Protein AF-A0A838VGE3-F1 (afdb_monomer_lite)

pLDDT: mean 92.65, std 5.33, range [60.03, 97.25]

Foldseek 3Di:
DDLLVVVVCVVVPNDPVNVCVVDVVDDPVNNVVSVVVCVVVVVVSVVVNVVVVVD

Radius of gyration: 11.01 Å; chains: 1; bounding box: 25×22×24 Å

Secondary structure (DSSP, 8-state):
--HHHHHHHHHTT--HHHHHHH-TT--HHHHHHHHHHHHHTHHHHHHHHHHHHH-

Sequence (55 aa):
MPVWVLVNARNIGISESALLDDYPTLTATALANAWVYADVYTVEIADEIRSNQED

Structure (mmCIF, N/CA/C/O backbone):
data_AF-A0A838VGE3-F1
#
_entry.id   AF-A0A838VGE3-F1
#
loop_
_atom_site.group_PDB
_atom_site.id
_atom_site.type_symbol
_atom_site.label_atom_id
_atom_site.label_alt_id
_atom_site.label_comp_id
_atom_site.label_asym_id
_atom_site.label_entity_id
_atom_site.label_seq_id
_atom_site.pdbx_PDB_ins_code
_atom_site.Cartn_x
_atom_site.Cartn_y
_atom_site.Cartn_z
_atom_site.occupancy
_atom_site.B_iso_or_equiv
_atom_site.auth_seq_id
_atom_site.auth_comp_id
_atom_site.auth_asym_id
_atom_site.auth_atom_id
_atom_site.pdbx_PDB_model_num
ATOM 1 N N . MET A 1 1 ? 0.989 6.941 4.872 1.00 82.00 1 MET A N 1
ATOM 2 C CA . MET A 1 1 ? 0.661 5.503 4.927 1.00 82.00 1 MET A CA 1
ATOM 3 C C . MET A 1 1 ? 1.609 4.782 3.985 1.00 82.00 1 MET A C 1
ATOM 5 O O . MET A 1 1 ? 1.802 5.312 2.895 1.00 82.00 1 MET A O 1
ATOM 9 N N . PRO A 1 2 ? 2.240 3.672 4.392 1.00 90.38 2 PRO A N 1
ATOM 10 C CA . PRO A 1 2 ? 3.153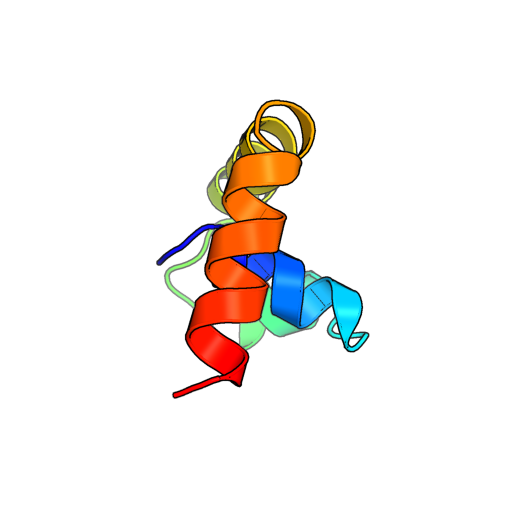 2.937 3.521 1.00 90.38 2 PRO A CA 1
ATOM 11 C C . PRO A 1 2 ? 2.409 2.266 2.361 1.00 90.38 2 PRO A C 1
ATOM 13 O O . PRO A 1 2 ? 1.297 1.771 2.547 1.00 90.38 2 PRO A O 1
ATOM 16 N N . VAL A 1 3 ? 3.025 2.223 1.178 1.00 93.56 3 VAL A N 1
ATOM 17 C CA . VAL A 1 3 ? 2.429 1.582 -0.007 1.00 93.56 3 VAL A CA 1
ATOM 18 C C . VAL A 1 3 ? 2.302 0.071 0.191 1.00 93.56 3 VAL A C 1
ATOM 20 O O . VAL A 1 3 ? 1.278 -0.505 -0.175 1.00 93.56 3 VAL A O 1
ATOM 23 N N . TRP A 1 4 ? 3.279 -0.560 0.850 1.00 94.88 4 TRP A N 1
ATOM 24 C CA . TRP A 1 4 ? 3.248 -1.995 1.133 1.00 94.88 4 TRP A CA 1
ATOM 25 C C . TRP A 1 4 ? 2.021 -2.424 1.948 1.00 94.88 4 TRP A C 1
ATOM 27 O O . TRP A 1 4 ? 1.511 -3.519 1.731 1.00 94.88 4 TRP A O 1
ATOM 37 N N . VAL A 1 5 ? 1.481 -1.557 2.818 1.00 93.75 5 VAL A N 1
ATOM 38 C CA . VAL A 1 5 ? 0.258 -1.840 3.597 1.00 93.75 5 VAL A CA 1
ATOM 39 C C . VAL A 1 5 ? -0.944 -1.995 2.669 1.00 93.75 5 VAL A C 1
ATOM 41 O O . VAL A 1 5 ? -1.720 -2.938 2.812 1.00 93.75 5 VAL A O 1
ATOM 44 N N . LEU A 1 6 ? -1.074 -1.097 1.689 1.00 94.56 6 LEU A N 1
ATOM 45 C CA . LEU A 1 6 ? -2.152 -1.131 0.700 1.00 94.56 6 LEU A CA 1
ATOM 46 C C . LEU A 1 6 ? -2.045 -2.387 -0.172 1.00 94.56 6 LEU A C 1
ATOM 48 O O . LEU A 1 6 ? -3.035 -3.081 -0.399 1.00 94.56 6 LEU A O 1
ATOM 52 N N . VAL A 1 7 ? -0.830 -2.712 -0.621 1.00 93.69 7 VAL A N 1
ATOM 53 C CA . VAL A 1 7 ? -0.569 -3.899 -1.448 1.00 93.69 7 VAL A CA 1
ATOM 54 C C . VAL A 1 7 ? -0.843 -5.181 -0.662 1.00 93.69 7 VAL A C 1
ATOM 56 O O . VAL A 1 7 ? -1.513 -6.078 -1.170 1.00 93.69 7 VAL A O 1
ATOM 59 N N . ASN A 1 8 ? -0.410 -5.253 0.596 1.00 94.75 8 ASN A N 1
ATOM 60 C CA . ASN A 1 8 ? -0.684 -6.391 1.466 1.00 94.75 8 ASN A CA 1
ATOM 61 C C . ASN A 1 8 ? -2.188 -6.570 1.716 1.00 94.75 8 ASN A C 1
ATOM 63 O O . ASN A 1 8 ? -2.696 -7.682 1.599 1.00 94.75 8 ASN A O 1
ATOM 67 N N . ALA A 1 9 ? -2.915 -5.482 1.988 1.00 93.81 9 ALA A N 1
ATOM 68 C CA . ALA A 1 9 ? -4.365 -5.510 2.161 1.00 93.81 9 ALA A CA 1
ATOM 69 C C . ALA A 1 9 ? -5.076 -6.078 0.921 1.00 93.81 9 ALA A C 1
ATOM 71 O O . ALA A 1 9 ? -5.946 -6.944 1.034 1.00 93.81 9 ALA A O 1
ATOM 72 N N . ARG A 1 10 ? -4.650 -5.666 -0.277 1.00 92.56 10 ARG A N 1
ATOM 73 C CA . ARG A 1 10 ? -5.152 -6.224 -1.537 1.00 92.56 10 ARG A CA 1
ATOM 74 C C . ARG A 1 10 ? -4.817 -7.714 -1.685 1.00 92.56 10 ARG A C 1
ATOM 76 O O . ARG A 1 10 ? -5.679 -8.479 -2.111 1.00 92.56 10 ARG A O 1
ATOM 83 N N . ASN A 1 11 ? -3.609 -8.138 -1.305 1.00 92.19 11 ASN A N 1
ATOM 84 C CA . ASN A 1 11 ? -3.179 -9.542 -1.371 1.00 92.19 11 ASN A CA 1
ATOM 85 C C . ASN A 1 11 ? -4.017 -10.466 -0.471 1.00 92.19 11 ASN A C 1
ATOM 87 O O . ASN A 1 11 ? -4.247 -11.617 -0.835 1.00 92.19 11 ASN A O 1
ATOM 91 N N . ILE A 1 12 ? -4.511 -9.965 0.666 1.00 93.88 12 ILE A N 1
ATOM 92 C CA . ILE A 1 12 ? -5.416 -10.707 1.563 1.00 93.88 12 ILE A CA 1
ATOM 93 C C . ILE A 1 12 ? -6.906 -10.537 1.207 1.00 93.88 12 ILE A C 1
ATOM 95 O O . ILE A 1 12 ? -7.771 -11.027 1.930 1.00 93.88 12 ILE A O 1
ATOM 99 N N . GLY A 1 13 ? -7.219 -9.874 0.087 1.00 95.31 13 GLY A N 1
ATOM 100 C CA . GLY A 1 13 ? -8.574 -9.763 -0.460 1.00 95.31 13 GLY A CA 1
ATOM 101 C C . GLY A 1 13 ? -9.372 -8.530 -0.025 1.00 95.31 13 GLY A C 1
ATOM 102 O O . GLY A 1 13 ? -10.575 -8.476 -0.283 1.00 95.31 13 GLY A O 1
ATOM 103 N N . ILE A 1 14 ? -8.746 -7.531 0.605 1.00 95.31 14 ILE A N 1
ATOM 104 C CA . ILE A 1 14 ? -9.417 -6.265 0.932 1.00 95.31 14 ILE A CA 1
ATOM 105 C C . ILE A 1 14 ? -9.612 -5.449 -0.351 1.00 95.31 14 ILE A C 1
ATOM 107 O O . ILE A 1 14 ? -8.685 -5.229 -1.132 1.00 95.31 14 ILE A O 1
ATOM 111 N N . SER A 1 15 ? -10.849 -4.997 -0.563 1.00 94.50 15 SER A N 1
ATOM 112 C CA . SER A 1 15 ? -11.216 -4.148 -1.700 1.00 94.50 15 SER A CA 1
ATOM 113 C C . SER A 1 15 ? -10.738 -2.701 -1.533 1.00 94.50 15 SER A C 1
ATOM 115 O O . SER A 1 15 ? -10.639 -2.190 -0.420 1.00 94.50 15 SER A O 1
ATOM 117 N N . GLU A 1 16 ? -10.525 -2.001 -2.646 1.00 92.94 16 GLU A N 1
ATOM 118 C CA . GLU A 1 16 ? -10.141 -0.582 -2.649 1.00 92.94 16 GLU A CA 1
ATOM 119 C C . GLU A 1 16 ? -11.174 0.319 -1.963 1.00 92.94 16 GLU A C 1
ATOM 121 O O . GLU A 1 16 ? -10.801 1.255 -1.264 1.00 92.94 16 GLU A O 1
ATOM 126 N N . SER A 1 17 ? -12.468 0.021 -2.115 1.00 93.56 17 SER A N 1
ATOM 127 C CA . SER A 1 17 ? -13.532 0.748 -1.416 1.00 93.56 17 SER A CA 1
ATOM 128 C C . SER A 1 17 ? -13.433 0.573 0.097 1.00 93.56 17 SER A C 1
ATOM 130 O O . SER A 1 17 ? -13.499 1.559 0.817 1.00 93.56 17 SER A O 1
ATOM 132 N N . ALA A 1 18 ? -13.180 -0.653 0.571 1.00 94.19 18 ALA A N 1
ATOM 133 C CA . ALA A 1 18 ? -12.978 -0.904 1.997 1.00 94.19 18 ALA A CA 1
ATOM 134 C C . ALA A 1 18 ? -11.741 -0.164 2.534 1.00 94.19 18 ALA A C 1
ATOM 136 O O . ALA A 1 18 ? -11.791 0.397 3.619 1.00 94.19 18 ALA A O 1
ATOM 137 N N . LEU A 1 19 ? -10.658 -0.076 1.751 1.00 92.38 19 LEU A N 1
ATOM 138 C CA . LEU A 1 19 ? -9.480 0.717 2.121 1.00 92.38 19 LEU A CA 1
ATOM 139 C C . LEU A 1 19 ? -9.783 2.217 2.235 1.00 92.38 19 LEU A C 1
ATOM 141 O O . LEU A 1 19 ? -9.256 2.879 3.125 1.00 92.38 19 LEU A O 1
ATOM 145 N N . LEU A 1 20 ? -10.601 2.769 1.339 1.00 92.69 20 LEU A N 1
ATOM 146 C CA . LEU A 1 20 ? -10.995 4.180 1.398 1.00 92.69 20 LEU A CA 1
ATOM 147 C C . LEU A 1 20 ? -11.948 4.464 2.569 1.00 92.69 20 LEU A C 1
ATOM 149 O O . LEU A 1 20 ? -11.875 5.544 3.155 1.00 92.69 20 LEU A O 1
ATOM 153 N N . ASP A 1 21 ? -12.792 3.497 2.931 1.00 93.69 21 ASP A N 1
ATOM 154 C CA . ASP A 1 21 ? -13.694 3.594 4.081 1.00 93.69 21 ASP A CA 1
ATOM 155 C C . ASP A 1 21 ? -12.928 3.492 5.414 1.00 93.69 21 ASP A C 1
ATOM 157 O O . ASP A 1 21 ? -13.129 4.315 6.312 1.00 93.69 21 ASP A O 1
ATOM 161 N N . ASP A 1 22 ? -12.003 2.532 5.530 1.00 91.06 22 ASP A N 1
ATOM 162 C CA . ASP A 1 22 ? -11.192 2.301 6.734 1.00 91.06 22 ASP A CA 1
ATOM 163 C C . ASP A 1 22 ? -10.145 3.404 6.959 1.00 91.06 22 ASP A C 1
ATOM 165 O O . ASP A 1 22 ? -9.735 3.670 8.095 1.00 91.06 22 ASP A O 1
ATOM 169 N N . TYR A 1 23 ? -9.726 4.087 5.888 1.00 89.62 23 TYR A N 1
ATOM 170 C CA . TYR A 1 23 ? -8.750 5.170 5.941 1.00 89.62 23 TYR A CA 1
ATOM 171 C C . TYR A 1 23 ? -9.291 6.463 5.315 1.00 89.62 23 TYR A C 1
ATOM 173 O O . TYR A 1 23 ? -8.926 6.806 4.193 1.00 89.62 23 TYR A O 1
ATOM 181 N N . PRO A 1 24 ? -10.045 7.285 6.069 1.00 87.31 24 PRO A N 1
ATOM 182 C CA . PRO A 1 24 ? -10.676 8.505 5.547 1.00 87.31 24 PRO A CA 1
ATOM 183 C C . PRO A 1 24 ? -9.699 9.577 5.033 1.00 87.31 24 PRO A C 1
ATOM 185 O O . PRO A 1 24 ? -10.098 10.525 4.361 1.00 87.31 24 PRO A O 1
ATOM 188 N N . THR A 1 25 ? -8.413 9.474 5.386 1.00 90.81 25 THR A N 1
ATOM 189 C CA . THR A 1 25 ? -7.342 10.359 4.898 1.00 90.81 25 THR A CA 1
ATOM 190 C C . THR A 1 25 ? -6.697 9.859 3.601 1.00 90.81 25 THR A C 1
ATOM 192 O O . THR A 1 25 ? -5.941 10.600 2.968 1.00 90.81 25 THR A O 1
ATOM 195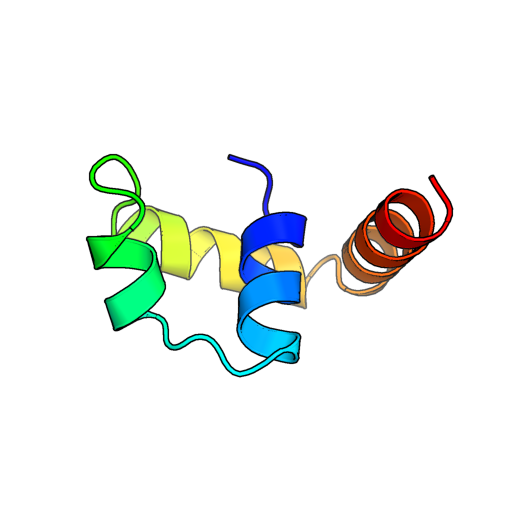 N N . LEU A 1 26 ? -6.985 8.620 3.192 1.00 91.38 26 LEU A N 1
ATOM 196 C CA . LEU A 1 26 ? -6.559 8.039 1.929 1.00 91.38 26 LEU A CA 1
ATOM 197 C C . LEU A 1 26 ? -7.508 8.504 0.825 1.00 91.38 26 LEU A C 1
ATOM 199 O O . LEU A 1 26 ? -8.716 8.303 0.880 1.00 91.38 26 LEU A O 1
ATOM 203 N N . THR A 1 27 ?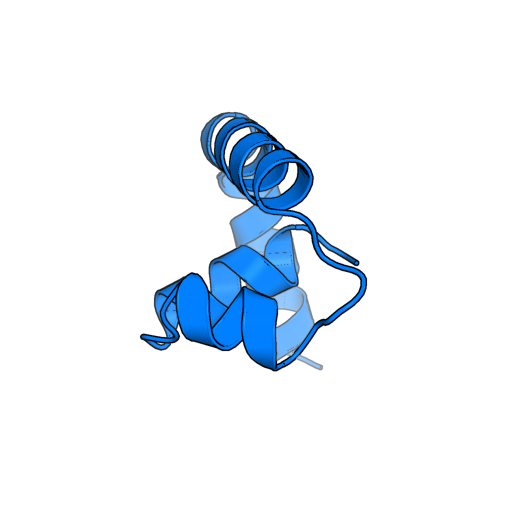 -6.951 9.134 -0.204 1.00 93.00 27 THR A N 1
ATOM 204 C CA . THR A 1 27 ? -7.728 9.567 -1.370 1.00 93.00 27 THR A CA 1
ATOM 205 C C . THR A 1 27 ? -7.604 8.552 -2.500 1.00 93.00 27 THR A C 1
ATOM 207 O O . THR A 1 27 ? -6.578 7.884 -2.629 1.00 93.00 27 THR A O 1
ATOM 210 N N . ALA A 1 28 ? -8.606 8.492 -3.382 1.00 93.31 28 ALA A N 1
ATOM 211 C CA . ALA A 1 28 ? -8.553 7.647 -4.578 1.00 93.31 28 ALA A CA 1
ATOM 212 C C . ALA A 1 28 ? -7.321 7.951 -5.455 1.00 93.31 28 ALA A C 1
ATOM 214 O O . ALA A 1 28 ? -6.697 7.041 -5.992 1.00 93.31 28 ALA A O 1
ATOM 215 N N . THR A 1 29 ? -6.912 9.222 -5.544 1.0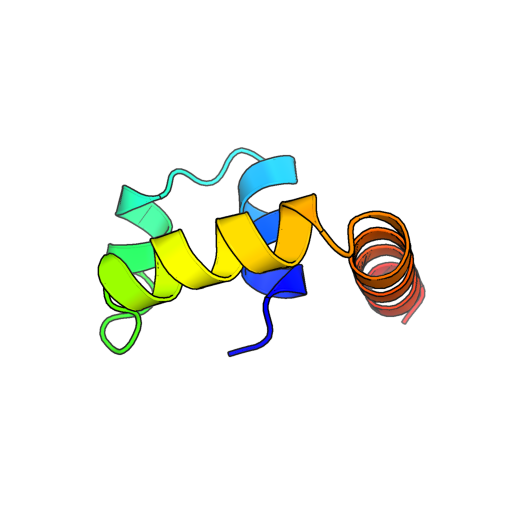0 94.88 29 THR A N 1
ATOM 216 C CA . THR A 1 29 ? -5.688 9.624 -6.256 1.00 94.88 29 THR A CA 1
ATOM 217 C C . THR A 1 29 ? -4.428 9.086 -5.580 1.00 94.88 29 THR A C 1
ATOM 219 O O . THR A 1 29 ? -3.529 8.598 -6.259 1.00 94.88 29 THR A O 1
ATOM 222 N N . ALA A 1 30 ? -4.345 9.154 -4.247 1.00 93.75 30 ALA A N 1
ATOM 223 C CA . ALA A 1 30 ? -3.215 8.593 -3.510 1.00 93.75 30 ALA A CA 1
ATOM 224 C C . ALA A 1 30 ? -3.140 7.067 -3.670 1.00 93.75 30 ALA A C 1
ATOM 226 O O . ALA A 1 30 ? -2.048 6.532 -3.838 1.00 93.75 30 ALA A O 1
ATOM 227 N N . LEU A 1 31 ? -4.291 6.390 -3.686 1.00 94.38 31 LEU A N 1
ATOM 228 C CA . LEU A 1 31 ? -4.387 4.953 -3.930 1.00 94.38 31 LEU A CA 1
ATOM 229 C C . LEU A 1 31 ? -3.914 4.581 -5.346 1.00 94.38 31 LEU A C 1
ATOM 231 O O . LEU A 1 31 ? -3.071 3.703 -5.500 1.00 94.38 31 LEU A O 1
ATOM 235 N N . ALA A 1 32 ? -4.364 5.309 -6.371 1.00 95.00 32 ALA A N 1
ATOM 236 C CA . ALA A 1 32 ? -3.908 5.104 -7.746 1.00 95.00 32 ALA A CA 1
ATOM 237 C C . ALA A 1 32 ? -2.389 5.311 -7.894 1.00 95.00 32 ALA A C 1
ATOM 239 O O . ALA A 1 32 ? -1.709 4.503 -8.526 1.00 95.00 32 ALA A O 1
ATOM 240 N N . ASN A 1 33 ? -1.839 6.355 -7.265 1.00 95.19 33 ASN A N 1
ATOM 241 C CA . ASN A 1 33 ? -0.395 6.600 -7.257 1.00 95.19 33 ASN A CA 1
ATOM 242 C C . ASN A 1 33 ? 0.376 5.482 -6.540 1.00 95.19 33 ASN A C 1
ATOM 244 O O . ASN A 1 33 ? 1.456 5.101 -6.988 1.00 95.19 33 ASN A O 1
ATOM 248 N N . ALA A 1 34 ? -0.176 4.939 -5.451 1.00 94.62 34 ALA A N 1
ATOM 249 C CA . ALA A 1 34 ? 0.422 3.823 -4.728 1.00 94.62 34 ALA A CA 1
ATOM 250 C C . ALA A 1 34 ? 0.515 2.564 -5.603 1.00 94.62 34 ALA A C 1
ATOM 252 O O . ALA A 1 34 ? 1.529 1.873 -5.566 1.00 94.62 34 ALA A O 1
ATOM 253 N N . TRP A 1 35 ? -0.488 2.294 -6.442 1.00 95.19 35 TRP A N 1
ATOM 254 C CA . TRP A 1 35 ? -0.445 1.172 -7.384 1.00 95.19 35 TRP A CA 1
ATOM 255 C C . TRP A 1 35 ? 0.594 1.342 -8.479 1.00 95.19 35 TRP A C 1
ATOM 257 O O . TRP A 1 35 ? 1.322 0.396 -8.761 1.00 95.19 35 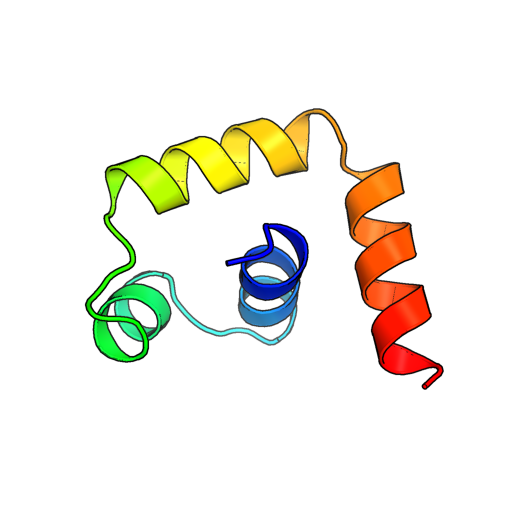TRP A O 1
ATOM 267 N N . VAL A 1 36 ? 0.716 2.544 -9.046 1.00 96.38 36 VAL A N 1
ATOM 268 C CA . VAL A 1 36 ? 1.780 2.840 -10.016 1.00 96.38 36 VAL A CA 1
ATOM 269 C C . VAL A 1 36 ? 3.153 2.634 -9.378 1.00 96.38 36 VAL A C 1
ATOM 271 O O . VAL A 1 36 ? 4.031 2.030 -9.985 1.00 96.38 36 VAL A O 1
ATOM 274 N N . TYR A 1 37 ? 3.337 3.089 -8.138 1.00 95.00 37 TYR A N 1
ATOM 275 C CA . TYR A 1 37 ? 4.582 2.868 -7.410 1.00 95.00 37 TYR A CA 1
ATOM 276 C C . TYR A 1 37 ? 4.843 1.373 -7.165 1.00 95.00 37 TYR A C 1
ATOM 278 O O . TYR A 1 37 ? 5.934 0.888 -7.445 1.00 95.00 37 TYR A O 1
ATOM 286 N N . ALA A 1 38 ? 3.843 0.617 -6.710 1.00 94.94 38 ALA A N 1
ATOM 287 C CA . ALA A 1 38 ? 3.986 -0.814 -6.445 1.00 94.94 38 ALA A CA 1
ATOM 288 C C . ALA A 1 38 ? 4.299 -1.649 -7.702 1.00 94.94 38 ALA A C 1
ATOM 290 O O . ALA A 1 38 ? 5.009 -2.652 -7.614 1.00 94.94 38 ALA A O 1
ATOM 291 N N . ASP A 1 39 ? 3.797 -1.234 -8.866 1.00 95.69 39 ASP A N 1
ATOM 292 C CA . ASP A 1 39 ? 4.089 -1.879 -10.151 1.00 95.69 39 ASP A CA 1
ATOM 293 C C . ASP A 1 39 ? 5.544 -1.640 -10.593 1.00 95.69 39 ASP A C 1
ATOM 295 O O . ASP A 1 39 ? 6.201 -2.537 -11.112 1.00 95.69 39 ASP A O 1
ATOM 299 N N . VAL A 1 40 ? 6.093 -0.453 -10.312 1.00 97.25 40 VAL A N 1
ATOM 300 C CA . VAL A 1 40 ? 7.500 -0.128 -10.607 1.00 97.25 40 VAL A CA 1
ATOM 301 C C . VAL A 1 40 ? 8.461 -0.795 -9.615 1.00 97.25 40 VAL A C 1
ATOM 303 O O . VAL A 1 40 ? 9.532 -1.256 -10.009 1.00 97.25 40 VAL A O 1
ATOM 306 N N . TYR A 1 41 ? 8.085 -0.866 -8.337 1.00 96.25 41 TYR A N 1
ATOM 307 C CA . TYR A 1 41 ? 8.945 -1.313 -7.234 1.00 96.25 41 TYR A CA 1
ATOM 308 C C . TYR A 1 41 ? 8.467 -2.631 -6.607 1.00 96.25 41 TYR A C 1
ATOM 310 O O . TYR A 1 41 ? 8.493 -2.810 -5.392 1.00 96.25 41 TYR A O 1
ATOM 318 N N . THR A 1 42 ? 8.030 -3.591 -7.427 1.00 93.75 42 THR A N 1
ATOM 319 C CA . THR A 1 42 ? 7.384 -4.821 -6.930 1.00 93.75 42 THR A CA 1
ATOM 320 C C . THR A 1 42 ? 8.267 -5.653 -5.994 1.00 93.75 42 THR A C 1
ATOM 322 O O . THR A 1 42 ? 7.759 -6.216 -5.029 1.00 93.75 42 THR A O 1
ATOM 325 N N . VAL A 1 43 ? 9.580 -5.727 -6.248 1.00 95.56 43 VAL A N 1
ATOM 326 C CA . VAL A 1 43 ? 10.522 -6.487 -5.400 1.00 95.56 43 VAL A CA 1
ATOM 327 C C . VAL A 1 43 ? 10.680 -5.836 -4.029 1.00 95.56 43 VAL A C 1
ATOM 329 O O . VAL A 1 43 ? 10.574 -6.522 -3.021 1.00 95.56 43 VAL A O 1
ATOM 332 N N . GLU A 1 44 ? 10.869 -4.516 -3.996 1.00 95.81 44 GLU A N 1
ATOM 333 C CA . GLU A 1 44 ? 10.990 -3.741 -2.756 1.00 95.81 44 GLU A CA 1
ATOM 334 C C . GLU A 1 44 ? 9.731 -3.889 -1.902 1.00 95.81 44 GLU A C 1
ATOM 336 O O . GLU A 1 44 ? 9.813 -4.258 -0.736 1.00 95.81 44 GLU A O 1
ATOM 341 N N . ILE A 1 45 ? 8.555 -3.717 -2.509 1.00 95.94 45 ILE A N 1
ATOM 342 C CA . ILE A 1 45 ? 7.278 -3.895 -1.815 1.00 95.94 45 ILE A CA 1
ATOM 343 C C . ILE A 1 45 ? 7.113 -5.328 -1.296 1.00 95.94 45 ILE A C 1
ATOM 345 O O . ILE A 1 45 ? 6.637 -5.524 -0.180 1.00 95.94 45 ILE A O 1
ATOM 349 N N . ALA A 1 46 ? 7.487 -6.344 -2.078 1.00 94.19 46 ALA A N 1
ATOM 350 C CA . ALA A 1 46 ? 7.415 -7.732 -1.626 1.00 94.19 46 ALA A CA 1
ATOM 351 C C . ALA A 1 46 ? 8.352 -7.997 -0.435 1.00 94.19 46 ALA A C 1
ATOM 353 O O . ALA A 1 46 ? 7.966 -8.705 0.498 1.00 94.19 46 ALA A O 1
ATOM 354 N N . ASP A 1 47 ? 9.548 -7.405 -0.441 1.00 95.50 47 ASP A N 1
ATOM 355 C CA . ASP A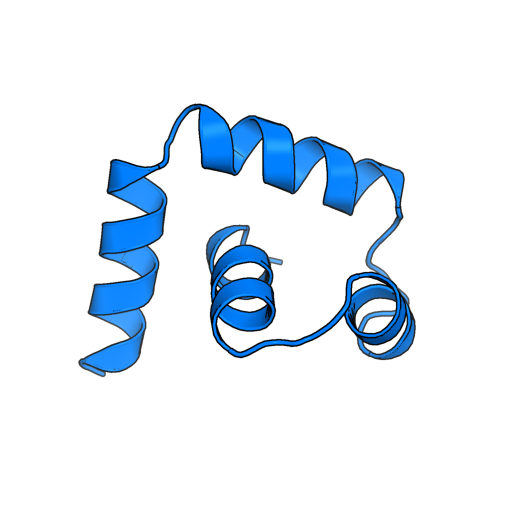 1 47 ? 10.497 -7.486 0.667 1.00 95.50 47 ASP A CA 1
ATOM 356 C C . ASP A 1 47 ? 9.977 -6.779 1.923 1.00 95.50 47 ASP A C 1
ATOM 358 O O . ASP A 1 47 ? 10.052 -7.354 3.007 1.00 95.50 47 ASP A O 1
ATOM 362 N N . GLU A 1 48 ? 9.381 -5.591 1.790 1.00 94.81 48 GLU A N 1
ATOM 363 C CA . GLU A 1 48 ? 8.746 -4.877 2.905 1.00 94.81 48 GLU A CA 1
ATOM 364 C C . GLU A 1 48 ? 7.591 -5.684 3.515 1.00 94.81 48 GLU A C 1
ATOM 366 O O . GLU A 1 48 ? 7.495 -5.804 4.737 1.00 94.81 48 GLU A O 1
ATOM 371 N N . ILE A 1 49 ? 6.738 -6.287 2.676 1.00 93.62 49 ILE A N 1
ATOM 372 C CA . ILE A 1 49 ? 5.635 -7.143 3.136 1.00 93.62 49 ILE A CA 1
ATOM 373 C C . ILE A 1 49 ? 6.175 -8.350 3.901 1.00 93.62 49 ILE A C 1
ATOM 375 O O . ILE A 1 49 ? 5.671 -8.658 4.978 1.00 93.62 49 ILE A O 1
ATOM 379 N N . ARG A 1 50 ? 7.192 -9.029 3.359 1.00 93.81 50 ARG A N 1
ATOM 380 C CA . ARG A 1 50 ? 7.819 -10.181 4.014 1.00 93.81 50 ARG A CA 1
ATOM 381 C C . ARG A 1 50 ? 8.455 -9.787 5.343 1.00 93.81 50 ARG A C 1
ATOM 383 O O . ARG A 1 50 ? 8.179 -10.438 6.342 1.00 93.81 50 ARG A O 1
ATOM 390 N N . SER A 1 51 ? 9.243 -8.711 5.368 1.00 93.50 51 SER A N 1
ATOM 391 C CA . SER A 1 51 ? 9.893 -8.231 6.592 1.00 93.50 51 SER A CA 1
ATOM 392 C C . SER A 1 51 ? 8.866 -7.950 7.686 1.00 93.50 51 SER A C 1
ATOM 394 O O . SER A 1 51 ? 9.065 -8.349 8.823 1.00 93.50 51 SER A O 1
ATOM 396 N N . ASN A 1 52 ? 7.737 -7.326 7.341 1.00 90.19 52 ASN A N 1
ATOM 397 C CA . ASN A 1 52 ? 6.692 -7.008 8.311 1.00 90.19 52 ASN A CA 1
ATOM 398 C C . ASN A 1 52 ? 5.859 -8.235 8.746 1.00 90.19 52 ASN A C 1
ATOM 400 O O . ASN A 1 52 ? 5.071 -8.131 9.679 1.00 90.19 52 ASN A O 1
ATOM 404 N N . GLN A 1 53 ? 5.948 -9.373 8.054 1.00 87.00 53 GLN A N 1
ATOM 405 C CA . GLN A 1 53 ? 5.307 -10.630 8.474 1.00 87.00 53 GLN A CA 1
ATOM 406 C C . GLN A 1 53 ? 6.220 -11.494 9.357 1.00 87.00 53 GLN A C 1
ATOM 408 O O . GLN A 1 53 ? 5.731 -12.421 10.001 1.00 87.00 53 GLN A O 1
ATOM 413 N N . GLU A 1 54 ? 7.527 -11.228 9.345 1.00 82.19 54 GLU A N 1
ATOM 414 C CA . GLU A 1 54 ? 8.536 -11.949 10.130 1.00 82.19 54 GLU A CA 1
ATOM 415 C C . GLU A 1 54 ? 8.779 -11.325 11.524 1.00 82.19 54 GLU A C 1
ATOM 417 O O . GLU A 1 54 ? 9.392 -11.984 12.367 1.00 82.19 54 GLU A O 1
ATOM 422 N N . ASP A 1 55 ? 8.260 -10.114 11.774 1.00 60.03 55 ASP A N 1
ATOM 423 C CA . ASP A 1 55 ? 8.242 -9.399 13.068 1.00 60.03 55 ASP A CA 1
ATOM 424 C C . ASP A 1 55 ? 6.957 -9.665 13.884 1.00 60.03 55 ASP A C 1
ATOM 426 O O . ASP A 1 55 ? 7.062 -9.816 15.128 1.00 60.03 55 ASP A O 1
#